Protein AF-A0A1W0ACG1-F1 (afdb_monomer)

Radius of gyration: 24.73 Å; Cα contacts (8 Å, |Δi|>4): 11; chains: 1; bounding box: 72×37×62 Å

Solvent-accessible surface area (backbone atoms only — not comparable to full-atom values): 6159 Å² total; per-residue (Å²): 136,84,85,80,75,86,80,90,76,78,75,81,77,79,81,74,69,84,69,73,85,76,80,85,77,84,58,82,98,49,54,70,73,55,52,53,51,52,51,51,51,52,39,58,75,71,35,49,65,61,50,54,61,59,64,73,50,95,72,53,75,67,59,49,50,54,51,54,48,53,56,47,53,54,54,50,53,53,50,51,52,51,50,52,53,50,51,52,54,50,34,59,72,72,75,96

Nearest PDB structures (foldseek):
  6ywy-assembly1_TT  TM=7.984E-01  e=6.649E-01  Neurospora crassa

Sequence (96 aa):
MNIGSKSVGRLAPSLMKMQTRSLWFNMEGKSVARVVREMNSIQDEDGVMKQLMQRQFHEKKWQRRIRKKAESDIRHLNRELGTIIHQIFQRKKTGQ

Foldseek 3Di:
DDDDDDDPPPDDDPPPDPPVPDDDDDPVVNDPVRVVVVVVVVCVVVCVVVVVVCVVDDDDPVNVVVVVVVVVVVVVVVVVVVVVVVVVVVCVVVVD

Organism: NCBI:txid74557

InterPro domains:
  IPR001911 Small ribosomal subunit protein bS21 [PF01165] (28-72)

Structure (mmCIF, N/CA/C/O backbone):
data_AF-A0A1W0ACG1-F1
#
_entry.id   AF-A0A1W0ACG1-F1
#
loop_
_atom_site.group_PDB
_atom_site.id
_atom_site.type_symbol
_atom_site.label_atom_id
_atom_site.label_alt_id
_atom_site.label_comp_id
_atom_site.label_asym_id
_atom_site.label_entity_id
_atom_site.label_seq_id
_atom_site.pdbx_PDB_ins_code
_atom_site.Cartn_x
_atom_site.Cartn_y
_atom_site.Cartn_z
_atom_site.occupancy
_atom_site.B_iso_or_equiv
_atom_site.auth_seq_id
_atom_site.auth_comp_id
_atom_site.auth_asym_id
_atom_site.auth_atom_id
_atom_site.pdbx_PDB_model_num
ATOM 1 N N . MET A 1 1 ? 47.364 -28.877 -29.924 1.00 38.72 1 MET A N 1
ATOM 2 C CA . MET A 1 1 ? 46.487 -27.701 -29.728 1.00 38.72 1 MET A CA 1
ATOM 3 C C . MET A 1 1 ? 45.060 -28.212 -29.638 1.00 38.72 1 MET A C 1
ATOM 5 O O . MET A 1 1 ? 44.592 -28.825 -30.585 1.00 38.72 1 MET A O 1
ATOM 9 N N . ASN A 1 2 ? 44.450 -28.108 -28.458 1.00 35.78 2 ASN A N 1
ATOM 10 C CA . ASN A 1 2 ? 43.208 -28.800 -28.117 1.00 35.78 2 ASN A CA 1
ATOM 11 C C . ASN A 1 2 ? 42.001 -27.937 -28.526 1.00 35.78 2 ASN A C 1
ATOM 13 O O . ASN A 1 2 ? 41.878 -26.800 -28.073 1.00 35.78 2 ASN A O 1
ATOM 17 N N . ILE A 1 3 ? 41.149 -28.458 -29.410 1.00 46.97 3 ILE A N 1
ATOM 18 C CA . ILE A 1 3 ? 39.952 -27.779 -29.921 1.00 46.97 3 ILE A CA 1
ATOM 19 C C . ILE A 1 3 ? 38.839 -27.964 -28.885 1.00 46.97 3 ILE A C 1
ATOM 21 O O . ILE A 1 3 ? 38.205 -29.014 -28.800 1.00 46.97 3 ILE A O 1
ATOM 25 N N . GLY A 1 4 ? 38.652 -26.940 -28.053 1.00 41.53 4 GLY A N 1
ATOM 26 C CA . GLY A 1 4 ? 37.627 -26.889 -27.016 1.00 41.53 4 GLY A CA 1
ATOM 27 C C . GLY A 1 4 ? 36.231 -26.718 -27.606 1.00 41.53 4 GLY A C 1
ATOM 28 O O . GLY A 1 4 ? 35.904 -25.689 -28.191 1.00 41.53 4 GLY A O 1
ATOM 29 N N . SER A 1 5 ? 35.438 -27.770 -27.433 1.00 42.31 5 SER A N 1
ATOM 30 C CA . SER A 1 5 ? 34.022 -27.925 -27.747 1.00 42.31 5 SER A CA 1
ATOM 31 C C . SER A 1 5 ? 33.138 -26.710 -27.427 1.00 42.31 5 SER A C 1
ATOM 33 O O . SER A 1 5 ? 33.222 -26.092 -26.369 1.00 42.31 5 SER A O 1
ATOM 35 N N . LYS A 1 6 ? 32.206 -26.466 -28.351 1.00 47.72 6 LYS A N 1
ATOM 36 C CA . LYS A 1 6 ? 31.068 -25.546 -28.294 1.00 47.72 6 LYS A CA 1
ATOM 37 C C . LYS A 1 6 ? 30.307 -25.637 -26.961 1.00 47.72 6 LYS A C 1
ATOM 39 O O . LYS A 1 6 ? 29.872 -26.718 -26.575 1.00 47.72 6 LYS A O 1
ATOM 44 N N . SER A 1 7 ? 29.989 -24.489 -26.366 1.00 44.44 7 SER A N 1
ATOM 45 C CA . SER A 1 7 ? 28.809 -24.328 -25.506 1.00 44.44 7 SER A CA 1
ATOM 46 C C . SER A 1 7 ? 27.970 -23.147 -25.999 1.00 44.44 7 SER A C 1
ATOM 48 O O . SER A 1 7 ? 27.918 -22.061 -25.429 1.00 44.44 7 SER A O 1
ATOM 50 N N . VAL A 1 8 ? 27.270 -23.375 -27.112 1.00 50.47 8 VAL A N 1
ATOM 51 C CA . VAL A 1 8 ? 26.110 -22.559 -27.483 1.00 50.47 8 VAL A CA 1
ATOM 52 C C . VAL A 1 8 ? 24.964 -22.982 -26.565 1.00 50.47 8 VAL A C 1
ATOM 54 O O . VAL A 1 8 ? 24.163 -23.841 -26.909 1.00 50.47 8 VAL A O 1
ATOM 57 N N . GLY A 1 9 ? 24.918 -22.408 -25.366 1.00 39.66 9 GLY A N 1
ATOM 58 C CA . GLY A 1 9 ? 23.797 -22.540 -24.439 1.00 39.66 9 GLY A CA 1
ATOM 59 C C . GLY A 1 9 ? 22.945 -21.279 -24.462 1.00 39.66 9 GLY A C 1
ATOM 60 O O . GLY A 1 9 ? 22.992 -20.483 -23.529 1.00 39.66 9 GLY A O 1
ATOM 61 N N . ARG A 1 10 ? 22.204 -21.056 -25.554 1.00 47.66 10 ARG A N 1
ATOM 62 C CA . ARG A 1 10 ? 21.174 -20.012 -25.606 1.00 47.66 10 ARG A CA 1
ATOM 63 C C . ARG A 1 10 ? 20.045 -20.383 -24.643 1.00 47.66 10 ARG A C 1
ATOM 65 O O . ARG A 1 10 ? 19.427 -21.426 -24.803 1.00 47.66 10 ARG A O 1
ATOM 72 N N . LEU A 1 11 ? 19.803 -19.484 -23.690 1.00 50.88 11 LEU A N 1
ATOM 73 C CA . LEU A 1 11 ? 18.499 -19.085 -23.153 1.00 50.88 11 LEU A CA 1
ATOM 74 C C . LEU A 1 11 ? 17.458 -20.211 -23.048 1.00 50.88 11 LEU A C 1
ATOM 76 O O . LEU A 1 11 ? 16.627 -20.376 -23.937 1.00 50.88 11 LEU A O 1
ATOM 80 N N . ALA A 1 12 ? 17.416 -20.895 -21.905 1.00 45.84 12 ALA A N 1
ATOM 81 C CA . ALA A 1 12 ? 16.138 -21.424 -21.449 1.00 45.84 12 ALA A CA 1
ATOM 82 C C . ALA A 1 12 ? 15.205 -20.217 -21.217 1.00 45.84 12 ALA A C 1
ATOM 84 O O . ALA A 1 12 ? 15.548 -19.343 -20.409 1.00 45.84 12 ALA A O 1
ATOM 85 N N . PRO A 1 13 ? 14.057 -20.104 -21.912 1.00 45.38 13 PRO A N 1
ATOM 86 C CA . PRO A 1 13 ? 13.059 -19.126 -21.534 1.00 45.38 13 PRO A CA 1
ATOM 87 C C . PRO A 1 13 ? 12.617 -19.446 -20.109 1.00 45.38 13 PRO A C 1
ATOM 89 O O . PRO A 1 13 ? 12.397 -20.601 -19.750 1.00 45.38 13 PRO A O 1
ATOM 92 N N . SER A 1 14 ? 12.514 -18.395 -19.308 1.00 50.66 14 SER A N 1
ATOM 93 C CA . SER A 1 14 ? 11.919 -18.371 -17.980 1.00 50.66 14 SER A CA 1
ATOM 94 C C . SER A 1 14 ? 10.649 -19.236 -17.890 1.00 50.66 14 SER A C 1
ATOM 96 O O . SER A 1 14 ? 9.538 -18.752 -18.085 1.00 50.66 14 SER A O 1
ATOM 98 N N . LEU A 1 15 ? 10.803 -20.489 -17.460 1.00 46.72 15 LEU A N 1
ATOM 99 C CA . LEU A 1 15 ? 9.747 -21.276 -16.814 1.00 46.72 15 LEU A CA 1
ATOM 100 C C . LEU A 1 15 ? 9.494 -20.794 -15.372 1.00 46.72 15 LEU A C 1
ATOM 102 O O . LEU A 1 15 ? 8.834 -21.464 -14.581 1.00 46.72 15 LEU A O 1
ATOM 106 N N . MET A 1 16 ? 9.986 -19.606 -14.998 1.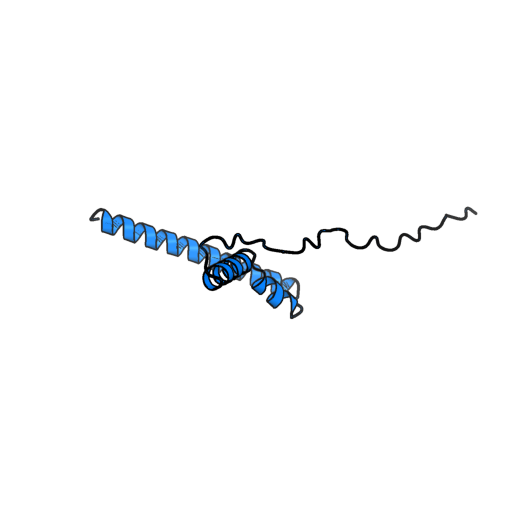00 47.91 16 MET A N 1
ATOM 107 C CA . MET A 1 16 ? 9.546 -18.937 -13.783 1.00 47.91 16 MET A CA 1
ATOM 108 C C . MET A 1 16 ? 8.168 -18.322 -14.030 1.00 47.91 16 MET A C 1
ATOM 110 O O . MET A 1 16 ? 8.036 -17.158 -14.386 1.00 47.91 16 MET A O 1
ATOM 114 N N . LYS A 1 17 ? 7.142 -19.152 -13.824 1.00 49.34 17 LYS A N 1
ATOM 115 C CA . LYS A 1 17 ? 5.826 -18.757 -13.310 1.00 49.34 17 LYS A CA 1
ATOM 116 C C . LYS A 1 17 ? 5.246 -17.484 -13.944 1.00 49.34 17 LYS A C 1
ATOM 118 O O . LYS A 1 17 ? 5.005 -16.496 -13.253 1.00 49.34 17 LYS A O 1
ATOM 123 N N . MET A 1 18 ? 4.853 -17.550 -15.215 1.00 48.44 18 MET A N 1
ATOM 124 C CA . MET A 1 18 ? 3.593 -16.898 -15.580 1.00 48.44 18 MET A CA 1
ATOM 125 C C . MET A 1 18 ? 2.469 -17.725 -14.954 1.00 48.44 18 MET A C 1
ATOM 127 O O . MET A 1 18 ? 1.779 -18.478 -15.628 1.00 48.44 18 MET A O 1
ATOM 131 N N . GLN A 1 19 ? 2.337 -17.655 -13.627 1.00 57.84 19 GLN A N 1
ATOM 132 C CA . GLN A 1 19 ? 1.099 -18.060 -12.991 1.00 57.84 19 GLN A CA 1
ATOM 133 C C . GLN A 1 19 ? 0.077 -17.043 -13.477 1.00 57.84 19 GLN A C 1
ATOM 135 O O . GLN A 1 19 ? 0.033 -15.910 -12.996 1.00 57.84 19 GLN A O 1
ATOM 140 N N . THR A 1 20 ? -0.658 -17.414 -14.521 1.00 53.25 20 THR A N 1
ATOM 141 C CA . THR A 1 20 ? -1.853 -16.711 -14.956 1.00 53.25 20 THR A CA 1
ATOM 142 C C . THR A 1 20 ? -2.673 -16.468 -13.693 1.00 53.25 20 THR A C 1
ATOM 144 O O . THR A 1 20 ? -3.072 -17.422 -13.025 1.00 53.25 20 THR A O 1
ATOM 147 N N . ARG A 1 21 ? -2.845 -15.203 -13.288 1.00 63.06 21 ARG A N 1
ATOM 148 C CA . ARG A 1 21 ? -3.671 -14.833 -12.129 1.00 63.06 21 ARG A CA 1
ATOM 149 C C . ARG A 1 21 ? -5.143 -14.947 -12.517 1.00 63.06 21 ARG A C 1
ATOM 151 O O . ARG A 1 21 ? -5.867 -13.961 -12.551 1.00 63.06 21 ARG A O 1
ATOM 158 N N . SER A 1 22 ? -5.567 -16.144 -12.904 1.00 73.44 22 SER A N 1
ATOM 159 C CA . SER A 1 22 ? -6.976 -16.463 -13.072 1.00 73.44 22 SER A CA 1
ATOM 160 C C . SER A 1 22 ? -7.576 -16.627 -11.681 1.00 73.44 22 SER A C 1
ATOM 162 O O . SER A 1 22 ? -7.195 -17.542 -10.948 1.00 73.44 22 SER A O 1
ATOM 164 N N . LEU A 1 23 ? -8.481 -15.722 -11.316 1.00 76.31 23 LEU A N 1
ATOM 165 C CA . LEU A 1 23 ? -9.299 -15.845 -10.118 1.00 76.31 23 LEU A CA 1
ATOM 166 C C . LEU A 1 23 ? -10.574 -16.599 -10.490 1.00 76.31 23 LEU A C 1
ATOM 168 O O . LEU A 1 23 ? -11.261 -16.234 -11.443 1.00 76.31 23 LEU A O 1
ATOM 172 N N . TRP A 1 24 ? -10.875 -17.652 -9.739 1.00 83.94 24 TRP A N 1
ATOM 173 C CA . TRP A 1 24 ? -12.119 -18.399 -9.869 1.00 83.94 24 TRP A CA 1
ATOM 174 C C . TRP A 1 24 ? -13.052 -17.957 -8.751 1.00 83.94 24 TRP A C 1
ATOM 176 O O . TRP A 1 24 ? -12.685 -18.023 -7.578 1.00 83.94 24 TRP A O 1
ATOM 186 N N . PHE A 1 25 ? -14.249 -17.501 -9.108 1.00 81.69 25 PHE A N 1
ATOM 187 C CA . PHE A 1 25 ? -15.242 -17.050 -8.142 1.00 81.69 25 PHE A CA 1
ATOM 188 C C . PHE A 1 25 ? -16.428 -18.003 -8.128 1.00 81.69 25 PHE A C 1
ATOM 190 O O . PHE A 1 25 ? -16.992 -18.313 -9.177 1.00 81.69 25 PHE A O 1
ATOM 197 N N . ASN A 1 26 ? -16.839 -18.429 -6.931 1.00 86.12 26 ASN A N 1
ATOM 198 C CA . ASN A 1 26 ? -18.152 -19.036 -6.772 1.00 86.12 26 ASN A CA 1
ATOM 199 C C . ASN A 1 26 ? -19.218 -17.932 -6.875 1.00 86.12 26 ASN A C 1
ATOM 201 O O . ASN A 1 26 ? -19.210 -16.976 -6.094 1.00 86.12 26 ASN A O 1
ATOM 205 N N . MET A 1 27 ? -20.103 -18.070 -7.860 1.00 84.75 27 MET A N 1
ATOM 206 C CA . MET A 1 27 ? -21.181 -17.126 -8.158 1.00 84.75 27 MET A CA 1
ATOM 207 C C . MET A 1 27 ? -22.466 -17.420 -7.371 1.00 84.75 27 MET A C 1
ATOM 209 O O . MET A 1 27 ? -23.388 -16.607 -7.391 1.00 84.75 27 MET A O 1
ATOM 213 N N . GLU A 1 28 ? -22.555 -18.557 -6.678 1.00 89.69 28 GLU A N 1
ATOM 214 C CA . GLU A 1 28 ? -23.763 -18.965 -5.964 1.00 89.69 28 GLU A CA 1
ATOM 215 C C . GLU A 1 28 ? -24.141 -17.938 -4.882 1.00 89.69 28 GLU A C 1
ATOM 217 O O . GLU A 1 28 ? -23.354 -17.610 -3.992 1.00 89.69 28 GLU A O 1
ATOM 222 N N . GLY A 1 29 ? -25.339 -17.355 -5.004 1.00 84.94 29 GLY A N 1
ATOM 223 C CA . GLY A 1 29 ? -25.853 -16.340 -4.076 1.00 84.94 29 GLY A CA 1
ATOM 224 C C . GLY A 1 29 ? -25.109 -14.993 -4.075 1.00 84.94 29 GLY A C 1
ATOM 225 O O . GLY A 1 29 ? -25.440 -14.114 -3.274 1.00 84.94 29 GLY A O 1
ATOM 226 N N . LYS A 1 30 ? -24.115 -14.782 -4.951 1.00 85.06 30 LYS A N 1
ATOM 227 C CA . LYS A 1 30 ? -23.374 -13.515 -5.067 1.00 85.06 30 LYS A CA 1
ATOM 228 C C . LYS A 1 30 ? -23.784 -12.764 -6.333 1.00 85.06 30 LYS A C 1
ATOM 230 O O . LYS A 1 30 ? -23.791 -13.308 -7.431 1.00 85.06 30 LYS A O 1
ATOM 235 N N . SER A 1 31 ? -24.056 -11.466 -6.199 1.00 89.94 31 SER A N 1
ATOM 236 C CA . SER A 1 31 ? -24.227 -10.600 -7.368 1.00 89.94 31 SER A CA 1
ATOM 237 C C . SER A 1 31 ? -22.889 -10.355 -8.070 1.00 89.94 31 SER A C 1
ATOM 239 O O . SER A 1 31 ? -21.837 -10.295 -7.427 1.00 89.94 31 SER A O 1
ATOM 241 N N . VAL A 1 32 ? -22.932 -10.121 -9.384 1.00 87.44 32 VAL A N 1
ATOM 242 C CA . VAL A 1 32 ? -21.751 -9.759 -10.192 1.00 87.44 32 VAL A CA 1
ATOM 243 C C . VAL A 1 32 ? -21.006 -8.569 -9.577 1.00 87.44 32 VAL A C 1
ATOM 245 O O . VAL A 1 32 ? -19.786 -8.591 -9.446 1.00 87.44 32 VAL A O 1
ATOM 248 N N . ALA A 1 33 ? -21.736 -7.562 -9.089 1.00 89.38 33 ALA A N 1
ATOM 249 C CA . ALA A 1 33 ? -21.153 -6.393 -8.430 1.00 89.38 33 ALA A CA 1
ATOM 250 C C . ALA A 1 33 ? -20.375 -6.734 -7.144 1.00 89.38 33 ALA A C 1
ATOM 252 O O . ALA A 1 33 ? -19.432 -6.033 -6.775 1.00 89.38 33 ALA A O 1
ATOM 253 N N . ARG A 1 34 ? -20.758 -7.794 -6.422 1.00 89.00 34 ARG A N 1
ATOM 254 C CA . ARG A 1 34 ? -20.005 -8.270 -5.254 1.00 89.00 34 ARG A CA 1
ATOM 255 C C . ARG A 1 34 ? -18.701 -8.938 -5.682 1.00 89.00 34 ARG A C 1
ATOM 257 O O . ARG A 1 34 ? -17.668 -8.641 -5.096 1.00 89.00 34 ARG A O 1
ATOM 264 N N . VAL A 1 35 ? -18.750 -9.762 -6.723 1.00 89.94 35 VAL A N 1
ATOM 265 C CA . VAL A 1 35 ? -17.575 -10.456 -7.266 1.00 89.94 35 VAL A CA 1
ATOM 266 C C . VAL A 1 35 ? -16.556 -9.475 -7.844 1.00 89.94 35 VAL A C 1
ATOM 268 O O . VAL A 1 35 ? -15.371 -9.586 -7.557 1.00 89.94 35 VAL A O 1
ATOM 271 N N . VAL A 1 36 ? -17.003 -8.448 -8.571 1.00 89.50 36 VAL A N 1
ATOM 272 C CA . VAL A 1 36 ? -16.111 -7.398 -9.093 1.00 89.50 36 VAL A CA 1
ATOM 273 C C . VAL A 1 36 ? -15.425 -6.624 -7.962 1.00 89.50 36 VAL A C 1
ATOM 275 O O . VAL A 1 36 ? -14.233 -6.342 -8.047 1.00 89.50 36 VAL A O 1
ATOM 278 N N . ARG A 1 37 ? -16.140 -6.315 -6.871 1.00 90.44 37 ARG A N 1
ATOM 279 C CA . ARG A 1 37 ? -15.528 -5.677 -5.691 1.00 90.44 37 ARG A CA 1
ATOM 280 C C . ARG A 1 37 ? -14.478 -6.568 -5.033 1.00 90.44 37 ARG A C 1
ATOM 282 O O . ARG A 1 37 ? -13.418 -6.074 -4.669 1.00 90.44 37 ARG A O 1
ATOM 289 N N . GLU A 1 38 ? -14.765 -7.862 -4.912 1.00 88.94 38 GLU A N 1
ATOM 290 C CA . GLU A 1 38 ? -13.834 -8.857 -4.369 1.00 88.94 38 GLU A CA 1
ATOM 291 C C . GLU A 1 38 ? -12.570 -8.953 -5.239 1.00 88.94 38 GLU A C 1
ATOM 293 O O . GLU A 1 38 ? -11.457 -8.868 -4.728 1.00 88.94 38 GLU A O 1
ATOM 298 N N . MET A 1 39 ? -12.736 -9.002 -6.563 1.00 87.56 39 MET A N 1
ATOM 299 C CA . MET A 1 39 ? -11.630 -8.975 -7.521 1.00 87.56 39 MET A CA 1
ATOM 300 C C . MET A 1 39 ? -10.758 -7.720 -7.377 1.00 87.56 39 MET A C 1
ATOM 302 O O . MET A 1 39 ? -9.534 -7.840 -7.345 1.00 87.56 39 MET A O 1
ATOM 306 N N . ASN A 1 40 ? -11.363 -6.534 -7.274 1.00 88.81 40 ASN A N 1
ATOM 307 C CA . ASN A 1 40 ? -10.615 -5.283 -7.120 1.00 88.81 40 ASN A CA 1
ATOM 308 C C . ASN A 1 40 ? -9.839 -5.247 -5.794 1.00 88.81 40 ASN A C 1
ATOM 310 O O . ASN A 1 40 ? -8.662 -4.900 -5.799 1.00 88.81 40 ASN A O 1
ATOM 314 N N . SER A 1 41 ? -10.451 -5.692 -4.688 1.00 89.69 41 SER A N 1
ATOM 315 C CA . SER A 1 41 ? -9.771 -5.797 -3.385 1.00 89.69 41 SER A CA 1
ATOM 316 C C . SER A 1 41 ? -8.533 -6.688 -3.471 1.00 89.69 41 SER A C 1
ATOM 318 O O . SER A 1 41 ? -7.460 -6.297 -3.021 1.00 89.69 41 SER A O 1
ATOM 320 N N . ILE A 1 42 ? -8.653 -7.852 -4.122 1.00 88.31 42 ILE A N 1
ATOM 321 C CA . ILE A 1 42 ? -7.527 -8.777 -4.314 1.00 88.31 42 ILE A CA 1
ATOM 322 C C . ILE A 1 42 ? -6.402 -8.108 -5.115 1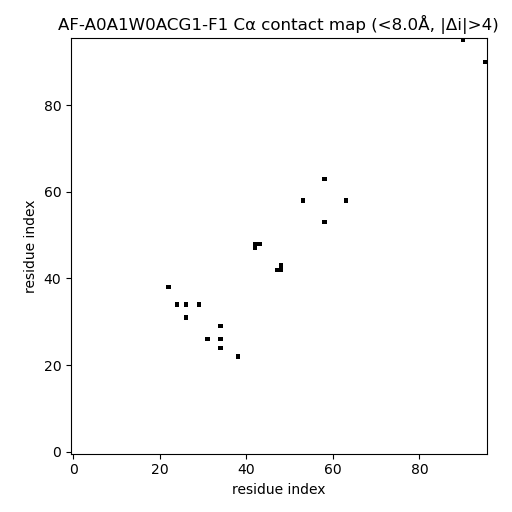.00 88.31 42 ILE A C 1
ATOM 324 O O . ILE A 1 42 ? -5.230 -8.221 -4.760 1.00 88.31 42 ILE A O 1
ATOM 328 N N . GLN A 1 43 ? -6.733 -7.390 -6.192 1.00 87.12 43 GLN A N 1
ATOM 329 C CA . GLN A 1 43 ? -5.734 -6.695 -7.012 1.00 87.12 43 GLN A CA 1
ATOM 330 C C . GLN A 1 43 ? -5.006 -5.583 -6.245 1.00 87.12 43 GLN A C 1
ATOM 332 O O . GLN A 1 43 ? -3.798 -5.391 -6.449 1.00 87.12 43 GLN A O 1
ATOM 337 N N . ASP A 1 44 ? -5.726 -4.872 -5.379 1.00 87.88 44 ASP A N 1
ATOM 338 C CA . ASP A 1 44 ? -5.182 -3.812 -4.534 1.00 87.88 44 ASP A CA 1
ATOM 339 C C . ASP A 1 44 ? -4.270 -4.379 -3.437 1.00 87.88 44 ASP A C 1
ATOM 341 O O . ASP A 1 44 ? -3.151 -3.887 -3.261 1.00 87.88 44 ASP A O 1
ATOM 345 N N . GLU A 1 45 ? -4.690 -5.454 -2.764 1.00 87.44 45 GLU A N 1
ATOM 346 C CA . GLU A 1 45 ? -3.901 -6.167 -1.748 1.00 87.44 45 GLU A CA 1
ATOM 347 C C . GLU A 1 45 ? -2.609 -6.755 -2.326 1.00 87.44 45 GLU A C 1
ATOM 349 O O . GLU A 1 45 ? -1.524 -6.579 -1.764 1.00 87.44 45 GLU A O 1
ATOM 354 N N . ASP A 1 46 ? -2.694 -7.369 -3.506 1.00 85.50 46 ASP A N 1
ATOM 355 C CA . ASP A 1 46 ? -1.536 -7.875 -4.242 1.00 85.50 46 ASP A CA 1
ATOM 356 C C . ASP A 1 46 ? -0.615 -6.753 -4.771 1.00 85.50 46 ASP A C 1
ATOM 358 O O . ASP A 1 46 ? 0.499 -7.009 -5.257 1.00 85.50 46 ASP A O 1
ATOM 362 N N . GLY A 1 47 ? -1.084 -5.502 -4.745 1.00 87.06 47 GLY A N 1
ATOM 363 C CA . GLY A 1 47 ? -0.370 -4.333 -5.240 1.00 87.06 47 GLY A CA 1
ATOM 364 C C . GLY A 1 47 ? -0.138 -4.349 -6.752 1.00 87.06 47 GLY A C 1
ATOM 365 O O . GLY A 1 47 ? 0.856 -3.778 -7.216 1.00 87.06 47 GLY A O 1
ATOM 366 N N . VAL A 1 48 ? -1.014 -4.998 -7.530 1.00 87.19 48 VAL A N 1
ATOM 367 C CA . VAL A 1 48 ? -0.880 -5.133 -8.995 1.00 87.19 48 VAL A CA 1
ATOM 368 C C . VAL A 1 48 ? -0.776 -3.766 -9.651 1.00 87.19 48 VAL A C 1
AT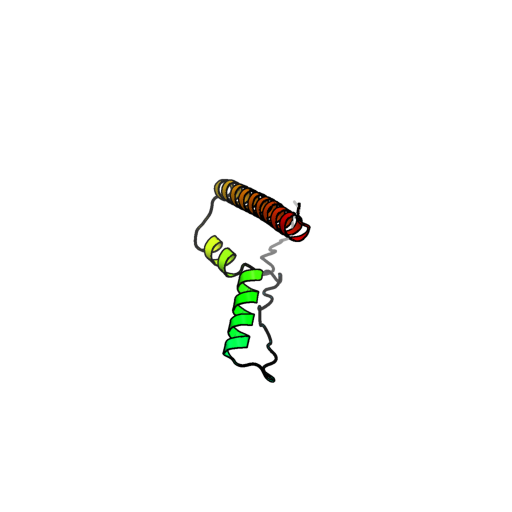OM 370 O O . VAL A 1 48 ? 0.187 -3.493 -10.369 1.00 87.19 48 VAL A O 1
ATOM 373 N N . MET A 1 49 ? -1.719 -2.877 -9.341 1.00 86.88 49 MET A N 1
ATOM 374 C CA . MET A 1 49 ? -1.767 -1.539 -9.928 1.00 86.88 49 MET A CA 1
ATOM 375 C C . MET A 1 49 ? -0.527 -0.721 -9.566 1.00 86.88 49 MET A C 1
ATOM 377 O O . MET A 1 49 ? 0.078 -0.090 -10.432 1.00 86.88 49 MET A O 1
ATOM 381 N N . LYS A 1 50 ? -0.055 -0.818 -8.317 1.00 89.50 50 LYS A N 1
ATOM 382 C CA . LYS A 1 50 ? 1.194 -0.176 -7.884 1.00 89.50 50 LYS A CA 1
ATOM 383 C C . LYS A 1 50 ? 2.396 -0.672 -8.692 1.00 89.50 50 LYS A C 1
ATOM 385 O O . LYS A 1 50 ? 3.241 0.132 -9.083 1.00 89.50 50 LYS A O 1
ATOM 390 N N . GLN A 1 51 ? 2.491 -1.977 -8.946 1.00 88.44 51 GLN A N 1
ATOM 391 C CA . GLN A 1 51 ? 3.581 -2.541 -9.742 1.00 88.44 51 GLN A CA 1
ATOM 392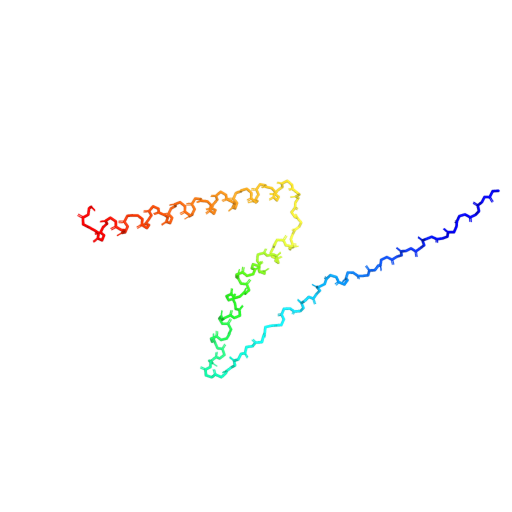 C C . GLN A 1 51 ? 3.513 -2.105 -11.205 1.00 88.44 51 GLN A C 1
ATOM 394 O O . GLN A 1 51 ? 4.552 -1.771 -11.773 1.00 88.44 51 GLN A O 1
ATOM 399 N N . LEU A 1 52 ? 2.320 -2.089 -11.805 1.00 88.94 52 LEU A N 1
ATOM 400 C CA . LEU A 1 52 ? 2.123 -1.634 -13.182 1.00 88.94 52 LEU A CA 1
ATOM 401 C C . LEU A 1 52 ? 2.567 -0.176 -13.346 1.00 88.94 52 LEU A C 1
ATOM 403 O O . LEU A 1 52 ? 3.386 0.113 -14.217 1.00 88.94 52 LEU A O 1
ATOM 407 N N . MET A 1 53 ? 2.145 0.707 -12.439 1.00 88.44 53 MET A N 1
ATOM 408 C CA . MET A 1 53 ? 2.546 2.120 -12.450 1.00 88.44 53 MET A CA 1
ATOM 409 C C . MET A 1 53 ? 4.063 2.296 -12.291 1.00 88.44 53 MET A C 1
ATOM 411 O O . MET A 1 53 ? 4.680 3.100 -12.981 1.00 88.44 53 MET A O 1
ATOM 415 N N . GLN A 1 54 ? 4.707 1.497 -11.434 1.00 90.56 54 GLN A N 1
ATOM 416 C CA . GLN A 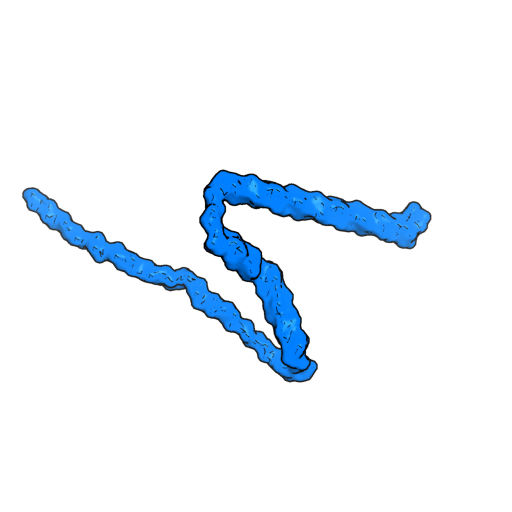1 54 ? 6.166 1.545 -11.257 1.00 90.56 54 GLN A CA 1
ATOM 417 C C . GLN A 1 54 ? 6.957 0.995 -12.448 1.00 90.56 54 GLN A C 1
ATOM 419 O O . GLN A 1 54 ? 8.140 1.301 -12.580 1.00 90.56 54 GLN A O 1
ATOM 424 N N . ARG A 1 55 ? 6.340 0.154 -13.284 1.00 90.00 55 ARG A N 1
ATOM 425 C CA . ARG A 1 55 ? 6.959 -0.390 -14.502 1.00 90.00 55 ARG A CA 1
ATOM 426 C C . ARG A 1 55 ? 6.767 0.516 -15.712 1.00 90.00 55 ARG A C 1
ATOM 428 O O . ARG A 1 55 ? 7.537 0.384 -16.657 1.00 90.00 55 ARG A O 1
ATOM 435 N N . GLN A 1 56 ? 5.781 1.415 -15.681 1.00 93.00 56 GLN A N 1
ATOM 436 C CA . GLN A 1 56 ? 5.478 2.320 -16.789 1.00 93.00 56 GLN A CA 1
ATOM 437 C C . GLN A 1 56 ? 6.673 3.211 -17.155 1.00 93.00 56 GLN A C 1
ATOM 439 O O . GLN A 1 56 ? 6.921 3.450 -18.333 1.00 93.00 56 GLN A O 1
ATOM 444 N N . PHE A 1 57 ? 7.444 3.659 -16.159 1.00 91.44 57 PHE A N 1
ATOM 445 C CA . PHE A 1 57 ? 8.605 4.523 -16.362 1.00 91.44 57 PHE A CA 1
ATOM 446 C C . PHE A 1 57 ? 9.849 3.966 -15.673 1.00 91.44 57 PHE A C 1
ATOM 448 O O . PHE A 1 57 ? 9.787 3.405 -14.578 1.00 91.44 57 PHE A O 1
ATOM 455 N N . HIS A 1 58 ? 11.011 4.143 -16.304 1.00 94.06 58 HIS A N 1
ATOM 456 C CA . HIS A 1 58 ? 12.271 3.703 -15.719 1.00 94.06 58 HIS A CA 1
ATOM 457 C C . HIS A 1 58 ? 12.640 4.550 -14.491 1.00 94.06 58 HIS A C 1
ATOM 459 O O . HIS A 1 58 ? 12.987 5.723 -14.603 1.00 94.06 58 HIS A O 1
ATOM 465 N N . GLU A 1 59 ? 12.647 3.920 -13.318 1.00 95.44 59 GLU A N 1
ATOM 466 C CA . GLU A 1 59 ? 13.158 4.499 -12.074 1.00 95.44 59 GLU A CA 1
ATOM 467 C C . GLU A 1 59 ? 14.608 4.052 -11.826 1.00 95.44 59 GLU A C 1
ATOM 469 O O . GLU A 1 59 ? 14.882 2.849 -11.686 1.00 95.44 59 GLU A O 1
ATOM 474 N N . LYS A 1 60 ? 15.539 5.010 -11.693 1.00 97.19 60 LYS A N 1
ATOM 475 C CA . LYS A 1 60 ? 16.945 4.708 -11.378 1.00 97.19 60 LYS A CA 1
ATOM 476 C C . LYS A 1 60 ? 17.063 4.047 -10.002 1.00 97.19 60 LYS A C 1
ATOM 478 O O . LYS A 1 60 ? 16.316 4.339 -9.068 1.00 97.19 60 LYS A O 1
ATOM 483 N N . LYS A 1 61 ? 18.086 3.203 -9.818 1.00 97.06 61 LYS A N 1
ATOM 484 C CA . LYS A 1 61 ? 18.301 2.450 -8.564 1.00 97.06 61 LYS A CA 1
ATOM 485 C C . LYS A 1 61 ? 18.370 3.343 -7.316 1.00 97.06 61 LYS A C 1
ATOM 487 O O . LYS A 1 61 ? 17.916 2.916 -6.260 1.00 97.06 61 LYS A O 1
ATOM 492 N N . TRP A 1 62 ? 18.958 4.537 -7.402 1.00 97.56 62 TRP A N 1
ATOM 493 C CA . TRP A 1 62 ? 19.063 5.457 -6.261 1.00 97.56 62 TRP A CA 1
ATOM 494 C C . TRP A 1 62 ? 17.730 6.159 -5.957 1.00 97.56 62 TRP A C 1
ATOM 496 O O . TRP A 1 62 ? 17.353 6.229 -4.790 1.00 97.56 62 TRP A O 1
ATOM 506 N N . GLN A 1 63 ? 16.968 6.555 -6.985 1.00 96.94 63 GLN A N 1
ATOM 507 C CA . GLN A 1 63 ? 15.613 7.110 -6.837 1.00 96.94 63 GLN A CA 1
ATOM 508 C C . GLN A 1 63 ? 14.702 6.100 -6.131 1.00 96.94 63 GLN A C 1
ATOM 510 O O . GLN A 1 63 ? 14.048 6.425 -5.143 1.00 96.94 63 GLN A O 1
ATOM 515 N N . ARG A 1 64 ? 14.791 4.826 -6.536 1.00 96.00 64 ARG A N 1
ATOM 516 C CA . ARG A 1 64 ? 14.068 3.722 -5.896 1.00 96.00 64 ARG A CA 1
ATOM 517 C C . ARG A 1 64 ? 14.378 3.568 -4.412 1.00 96.00 64 ARG A C 1
ATOM 519 O O . ARG A 1 64 ? 13.483 3.233 -3.641 1.00 96.00 64 ARG A O 1
ATOM 526 N N . ARG A 1 65 ? 15.634 3.766 -3.997 1.00 97.44 65 ARG A N 1
ATOM 527 C CA . ARG A 1 65 ? 16.013 3.686 -2.575 1.00 97.44 65 ARG A CA 1
ATOM 528 C C . ARG A 1 65 ? 15.379 4.818 -1.774 1.00 97.44 65 ARG A C 1
ATOM 530 O O . ARG A 1 65 ? 14.844 4.545 -0.707 1.00 97.44 65 ARG A O 1
ATOM 537 N N . ILE A 1 66 ? 15.389 6.040 -2.311 1.00 97.81 66 ILE A N 1
ATOM 538 C CA . ILE A 1 66 ? 14.753 7.205 -1.680 1.00 97.81 66 ILE A CA 1
ATOM 539 C C . ILE A 1 66 ? 13.254 6.957 -1.512 1.00 97.81 66 ILE A C 1
ATOM 541 O O . ILE A 1 66 ? 12.746 7.027 -0.396 1.00 97.81 66 ILE A O 1
ATOM 545 N N . ARG A 1 67 ? 12.563 6.562 -2.590 1.00 96.12 67 ARG A N 1
ATOM 546 C CA . ARG A 1 67 ? 11.129 6.251 -2.539 1.00 96.12 67 ARG A CA 1
ATOM 547 C C . ARG A 1 67 ? 10.819 5.144 -1.535 1.00 96.12 67 ARG A C 1
ATOM 549 O O . ARG A 1 67 ? 9.918 5.297 -0.721 1.00 96.12 67 ARG A O 1
ATOM 556 N N . LYS A 1 68 ? 11.558 4.028 -1.566 1.00 96.25 68 LYS A N 1
ATOM 557 C CA . LYS A 1 68 ? 11.325 2.909 -0.636 1.00 96.25 68 LYS A CA 1
ATOM 558 C C . LYS A 1 68 ? 11.534 3.304 0.824 1.00 96.25 68 LYS A C 1
ATOM 560 O O . LYS A 1 68 ? 10.782 2.817 1.665 1.00 96.25 68 LYS A O 1
ATOM 565 N N . LYS A 1 69 ? 12.521 4.159 1.112 1.00 97.94 69 LYS A N 1
ATOM 566 C CA . LYS A 1 69 ? 12.743 4.704 2.455 1.00 97.94 69 LYS A CA 1
ATOM 567 C C . LYS A 1 69 ? 11.552 5.561 2.887 1.00 97.94 69 LYS A C 1
ATOM 569 O O . LYS A 1 69 ? 10.918 5.223 3.875 1.00 97.94 69 LYS A O 1
ATOM 574 N N . ALA A 1 70 ? 11.162 6.544 2.075 1.00 97.31 70 ALA A N 1
ATOM 575 C CA . ALA A 1 70 ? 10.009 7.399 2.362 1.00 97.31 70 ALA A CA 1
ATOM 576 C C . ALA A 1 70 ? 8.707 6.595 2.554 1.00 97.31 70 ALA A C 1
ATOM 578 O O . ALA A 1 70 ? 7.973 6.812 3.512 1.00 97.31 70 ALA A O 1
ATOM 579 N N . GLU A 1 71 ? 8.442 5.603 1.697 1.00 95.69 71 GLU A N 1
ATOM 580 C CA . GLU A 1 71 ? 7.294 4.702 1.862 1.00 95.69 71 GLU A CA 1
ATOM 581 C C . GLU A 1 71 ? 7.348 3.907 3.177 1.00 95.69 71 GLU A C 1
ATOM 583 O O . GLU A 1 71 ? 6.305 3.578 3.740 1.00 95.69 71 GLU A O 1
ATOM 588 N N . SER A 1 72 ? 8.543 3.535 3.641 1.00 96.88 72 SER A N 1
ATOM 589 C CA . SER A 1 72 ? 8.724 2.836 4.914 1.00 96.88 72 SER A CA 1
ATOM 590 C C . SER A 1 72 ? 8.447 3.754 6.096 1.00 96.88 72 SER A C 1
ATOM 592 O O . SER A 1 72 ? 7.714 3.358 6.998 1.00 96.88 72 SER A O 1
ATOM 594 N N . ASP A 1 73 ? 8.976 4.974 6.052 1.00 97.50 73 ASP A N 1
ATOM 595 C CA . ASP A 1 73 ? 8.818 5.974 7.106 1.00 97.50 73 ASP A CA 1
ATOM 596 C C . ASP A 1 73 ? 7.335 6.347 7.266 1.00 97.50 73 ASP A C 1
ATOM 598 O O . ASP A 1 73 ? 6.795 6.300 8.368 1.00 97.50 73 ASP A O 1
ATOM 602 N N . ILE A 1 74 ? 6.624 6.571 6.154 1.00 97.12 74 ILE A N 1
ATOM 603 C CA . ILE A 1 74 ? 5.173 6.822 6.159 1.00 97.12 74 ILE A CA 1
ATOM 604 C C . ILE A 1 74 ? 4.404 5.638 6.764 1.00 97.12 74 ILE A C 1
ATOM 606 O O . ILE A 1 74 ? 3.512 5.830 7.590 1.00 97.12 74 ILE A O 1
ATOM 610 N N . ARG A 1 75 ? 4.740 4.393 6.390 1.00 96.62 75 ARG A N 1
ATOM 611 C CA . ARG A 1 75 ? 4.088 3.202 6.968 1.00 96.62 75 ARG A CA 1
ATOM 612 C C . ARG A 1 75 ? 4.336 3.084 8.468 1.00 96.62 75 ARG A C 1
ATOM 614 O O . ARG A 1 75 ? 3.439 2.650 9.186 1.00 96.62 75 ARG A O 1
ATOM 621 N N . HIS A 1 76 ? 5.536 3.423 8.926 1.00 97.38 76 HIS A N 1
ATOM 622 C CA . HIS A 1 76 ? 5.878 3.388 10.340 1.00 97.38 76 HIS A CA 1
ATOM 623 C C . HIS A 1 76 ? 5.080 4.431 11.125 1.00 97.38 76 HIS A C 1
ATOM 625 O O . HIS A 1 76 ? 4.389 4.055 12.070 1.00 97.38 76 HIS A O 1
ATOM 631 N N . LEU A 1 77 ? 5.074 5.684 10.661 1.00 97.25 77 LEU A N 1
ATOM 632 C CA . LEU A 1 77 ? 4.311 6.776 11.269 1.00 97.25 77 LEU A CA 1
ATOM 633 C C . LEU A 1 77 ? 2.812 6.464 11.333 1.00 97.25 77 LEU A C 1
ATOM 635 O O . LEU A 1 77 ? 2.180 6.651 12.368 1.00 97.25 77 LEU A O 1
ATOM 639 N N . ASN A 1 78 ? 2.239 5.906 10.263 1.00 96.88 78 ASN A N 1
ATOM 640 C CA . ASN A 1 78 ? 0.824 5.527 10.251 1.00 96.88 78 ASN A CA 1
ATOM 641 C 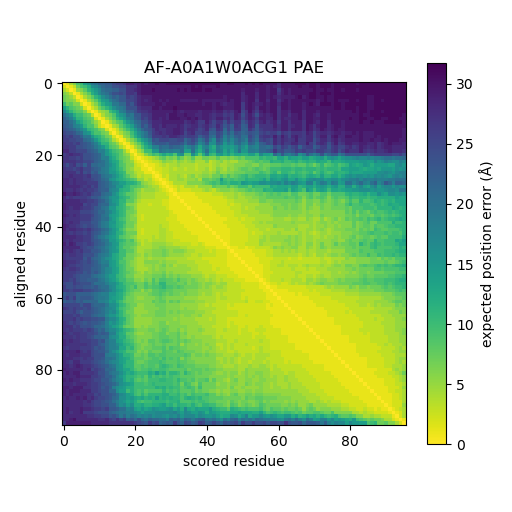C . ASN A 1 78 ? 0.492 4.444 11.293 1.00 96.88 78 ASN A C 1
ATOM 643 O O . ASN A 1 78 ? -0.589 4.469 11.881 1.00 96.88 78 ASN A O 1
ATOM 647 N N . ARG A 1 79 ? 1.407 3.497 11.547 1.00 96.25 79 ARG A N 1
ATOM 648 C CA . ARG A 1 79 ? 1.226 2.473 12.591 1.00 96.25 79 ARG A CA 1
ATOM 649 C C . ARG A 1 79 ? 1.276 3.079 13.989 1.00 96.25 79 ARG A C 1
ATOM 651 O O . ARG A 1 79 ? 0.456 2.722 14.834 1.00 96.25 79 ARG A O 1
ATOM 658 N N . GLU A 1 80 ? 2.210 3.992 14.229 1.00 96.75 80 GLU A N 1
ATOM 659 C CA . GLU A 1 80 ? 2.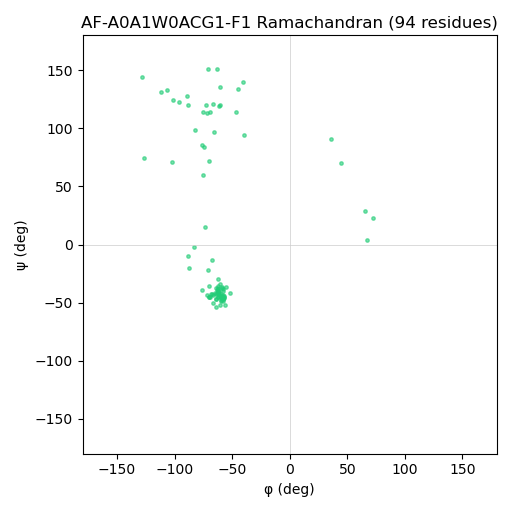322 4.687 15.513 1.00 96.75 80 GLU A CA 1
ATOM 660 C C . GLU A 1 80 ? 1.090 5.546 15.790 1.00 96.75 80 GLU A C 1
ATOM 662 O O . GLU A 1 80 ? 0.479 5.418 16.850 1.00 96.75 80 GLU A O 1
ATOM 667 N N . LEU A 1 81 ? 0.648 6.334 14.805 1.00 96.69 81 LEU A N 1
ATOM 668 C CA . LEU A 1 81 ? -0.576 7.129 14.902 1.00 96.69 81 LEU A CA 1
ATOM 669 C C . LEU A 1 81 ? -1.800 6.255 15.183 1.00 96.69 81 LEU A C 1
ATOM 671 O O . LEU A 1 81 ? -2.575 6.562 16.086 1.00 96.69 81 LEU A O 1
ATOM 675 N N . GLY A 1 82 ? -1.954 5.136 14.469 1.00 95.88 82 GLY A N 1
ATOM 676 C CA . GLY A 1 82 ? -3.034 4.181 14.731 1.00 95.88 82 GLY A CA 1
ATOM 677 C C . GLY A 1 82 ? -3.003 3.624 16.159 1.00 95.88 82 GLY A C 1
ATOM 678 O O . GLY A 1 82 ? -4.050 3.463 16.784 1.00 95.88 82 GLY A O 1
ATOM 679 N N . THR A 1 83 ? -1.807 3.399 16.705 1.00 96.44 83 THR A N 1
ATOM 680 C CA . THR A 1 83 ? -1.613 2.913 18.079 1.00 96.44 83 THR A CA 1
ATOM 681 C C . THR A 1 83 ? -1.992 3.977 19.109 1.00 96.44 83 THR A C 1
ATOM 683 O O . THR A 1 83 ? -2.722 3.679 20.053 1.00 96.44 83 THR A O 1
ATOM 686 N N . ILE A 1 84 ? -1.564 5.226 18.906 1.00 96.38 84 ILE A N 1
ATOM 687 C CA . ILE A 1 84 ? -1.928 6.365 19.764 1.00 96.38 84 ILE A CA 1
ATOM 688 C C . ILE A 1 84 ? -3.446 6.561 19.767 1.00 96.38 84 ILE A C 1
ATOM 690 O O . ILE A 1 84 ? -4.061 6.640 20.830 1.00 96.38 84 ILE A O 1
ATOM 694 N N . ILE A 1 85 ? -4.066 6.576 18.584 1.00 95.62 85 ILE A N 1
ATOM 695 C CA . ILE A 1 85 ? -5.520 6.704 18.437 1.00 95.62 85 ILE A CA 1
ATOM 696 C C . ILE A 1 85 ? -6.230 5.578 19.194 1.00 95.62 85 ILE A C 1
ATOM 698 O O . ILE A 1 85 ? -7.160 5.837 19.958 1.00 95.62 85 ILE A O 1
ATOM 702 N N . HIS A 1 86 ? -5.770 4.334 19.040 1.00 95.31 86 HIS A N 1
ATOM 703 C CA . HIS A 1 86 ? -6.341 3.198 19.754 1.00 95.31 86 HIS A CA 1
ATOM 704 C C . HIS A 1 86 ? -6.254 3.368 21.277 1.00 95.31 86 HIS A C 1
ATOM 706 O O . HIS A 1 86 ? -7.247 3.168 21.975 1.00 95.31 86 HIS A O 1
ATOM 712 N N . GLN A 1 87 ? -5.099 3.788 21.797 1.00 94.38 87 GLN A N 1
ATOM 713 C CA . GLN A 1 87 ? -4.915 4.037 23.229 1.00 94.38 87 GLN A CA 1
ATOM 714 C C . GLN A 1 87 ? -5.847 5.136 23.752 1.00 94.38 87 GLN A C 1
ATOM 716 O O . GLN A 1 87 ? -6.432 4.970 24.821 1.00 94.38 87 GLN A O 1
ATOM 721 N N . ILE A 1 88 ? -6.034 6.225 22.998 1.00 94.38 88 ILE A N 1
ATOM 722 C CA . ILE A 1 88 ? -6.978 7.299 23.348 1.00 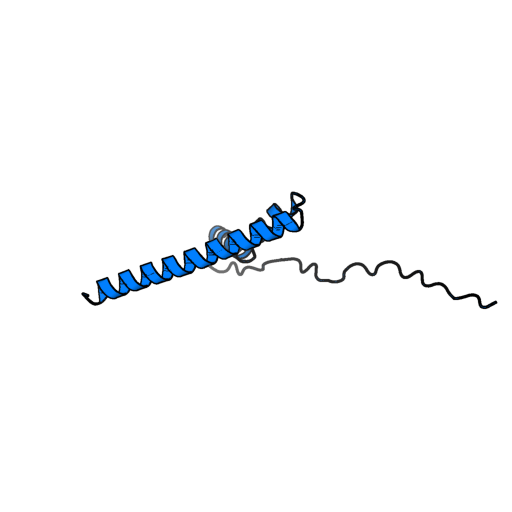94.38 88 ILE A CA 1
ATOM 723 C C . ILE A 1 88 ? -8.402 6.744 23.464 1.00 94.38 88 ILE A C 1
ATOM 725 O O . ILE A 1 88 ? -9.096 7.019 24.444 1.00 94.38 88 ILE A O 1
ATOM 729 N N . PHE A 1 89 ? -8.833 5.923 22.502 1.00 94.88 89 PHE A N 1
ATOM 730 C CA . PHE A 1 89 ? -10.156 5.298 22.551 1.00 94.88 89 PHE A CA 1
ATOM 731 C C . PHE A 1 89 ? -10.323 4.356 23.748 1.00 94.88 89 PHE A C 1
ATOM 733 O O . PHE A 1 89 ? -11.389 4.359 24.365 1.00 94.88 89 PHE A O 1
ATOM 740 N N . GLN A 1 90 ? -9.290 3.585 24.105 1.00 93.62 90 GLN A N 1
ATOM 741 C CA . GLN A 1 90 ? -9.340 2.721 25.288 1.00 93.62 90 GLN A CA 1
ATOM 742 C C . GLN A 1 90 ? -9.465 3.535 26.578 1.00 93.62 90 GLN A C 1
ATOM 744 O O . GLN A 1 90 ? -10.360 3.251 27.368 1.00 93.62 90 GLN A O 1
ATOM 749 N N . ARG A 1 91 ? -8.651 4.588 26.752 1.00 90.75 91 ARG A N 1
ATOM 750 C CA . ARG A 1 91 ? -8.706 5.468 27.937 1.00 90.75 91 ARG A CA 1
ATOM 751 C C . ARG A 1 91 ? -10.083 6.106 28.110 1.00 90.75 91 ARG A C 1
ATOM 753 O O . ARG A 1 91 ? -10.692 5.980 29.171 1.00 90.75 91 ARG A O 1
ATOM 760 N N . LYS A 1 92 ? -10.633 6.651 27.015 1.00 91.69 92 LYS A N 1
ATOM 761 C CA . LYS A 1 92 ? -11.990 7.218 26.985 1.00 91.69 92 LYS A CA 1
ATOM 762 C C . LYS A 1 92 ? -13.056 6.195 27.386 1.00 91.69 92 LYS A C 1
ATOM 764 O O . LYS A 1 92 ? -14.004 6.544 28.081 1.00 91.69 92 LYS A O 1
ATOM 769 N N . LYS A 1 93 ? -12.927 4.939 26.946 1.00 91.31 93 LYS A N 1
ATOM 770 C CA . LYS A 1 93 ? -13.874 3.867 27.287 1.00 91.31 93 LYS A CA 1
ATOM 771 C C . LYS A 1 93 ? -13.782 3.461 28.761 1.00 91.31 93 LYS A C 1
ATOM 773 O O . LYS A 1 93 ? -14.803 3.132 29.354 1.00 91.31 93 LYS A O 1
ATOM 778 N N . THR A 1 94 ? -12.584 3.479 29.343 1.00 88.75 94 THR A N 1
ATOM 779 C CA . THR A 1 94 ? -12.346 3.119 30.749 1.00 88.75 94 THR A CA 1
ATOM 780 C C . THR A 1 94 ? -12.612 4.257 31.737 1.00 88.75 94 THR A C 1
ATOM 782 O O . THR A 1 94 ? -12.495 4.036 32.937 1.00 88.75 94 THR A O 1
ATOM 785 N N . GLY A 1 95 ? -12.978 5.454 31.262 1.00 72.94 95 GLY A N 1
ATOM 786 C CA . GLY A 1 95 ? -13.283 6.605 32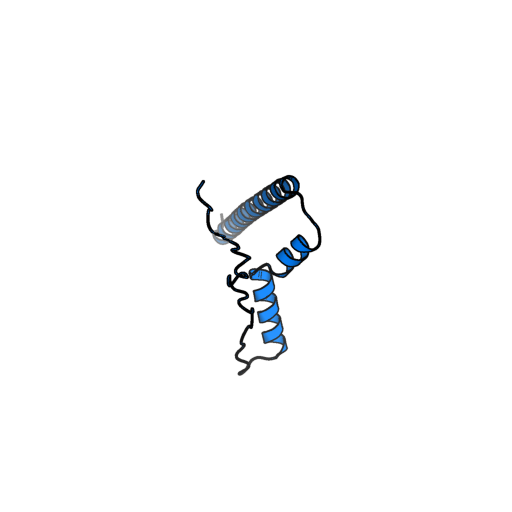.119 1.00 72.94 95 GLY A CA 1
ATOM 787 C C . GLY A 1 95 ? -12.057 7.240 32.783 1.00 72.94 95 GLY A C 1
ATOM 788 O O . GLY A 1 95 ? -12.208 7.880 33.820 1.00 72.94 95 GLY A O 1
ATOM 789 N N . GLN A 1 96 ? -10.867 7.040 32.202 1.00 58.78 96 GLN A N 1
ATOM 790 C CA . GLN A 1 96 ? -9.639 7.768 32.546 1.00 58.78 96 GLN A CA 1
ATOM 791 C C . GLN A 1 96 ? -9.442 8.966 31.620 1.00 58.78 96 GLN A C 1
ATOM 793 O O . GLN A 1 96 ? -9.749 8.829 30.410 1.00 58.78 96 GLN A O 1
#

Mean predicted aligned error: 12.32 Å

pLDDT: mean 81.38, std 19.15, range [35.78, 97.94]

Secondary structure (DSSP, 8-state):
---------------S-----------TT--HHHHHHHHHHHHHHTTHHHHHHHHHS---HHHHHHHHHHHHHHHHHHHHHHHHHHHHHHHHHHT-